Protein AF-A0A4R9WS17-F1 (afdb_monomer_lite)

Foldseek 3Di:
DCCVPPVVVPDDDDWAPQPPDPPGLAPPAADPVSCVVCVVPPPPDDVCSNGNNDGPDPDPVPDPVVVVVVVVVVVQVVQCWDADPNFIAHNVGHTDD

pLDDT: mean 80.36, std 13.78, range [51.44, 96.62]

Sequence (97 aa):
GANKNLFGGKFDRTMSFWQNSELSALGHPADDREKALLAPYPGRVPLEVMDGTWRPPVTDGSGQDRKVLRAAFELLKGAGYRVEDGRMLDPQGNPFG

Radius of gyration: 22.19 Å; chains: 1; bounding box: 46×39×50 Å

Secondary structure (DSSP, 8-state):
-HHHHHSTT--PPP--TTTTSTT--TT----HHHHHHHTTSTTSS-HHHHTT---------SSHHHHHHHHHHHHHHHTT-EEETTEEE-TTS-B--

Structure (mmCIF, N/CA/C/O backbone):
data_AF-A0A4R9WS17-F1
#
_entry.id   AF-A0A4R9WS17-F1
#
loop_
_atom_site.group_PDB
_atom_site.id
_atom_site.type_symbol
_atom_site.label_atom_id
_atom_site.label_alt_id
_atom_site.label_comp_id
_atom_site.label_asym_id
_atom_site.label_entity_id
_atom_site.label_seq_id
_atom_site.pdbx_PDB_ins_code
_atom_site.Cartn_x
_atom_site.Cartn_y
_atom_site.Cartn_z
_atom_site.occupancy
_atom_site.B_iso_or_equiv
_atom_site.auth_seq_id
_atom_site.auth_comp_id
_atom_site.auth_asym_id
_atom_site.auth_atom_id
_atom_site.pdbx_PDB_model_num
ATOM 1 N N . GLY A 1 1 ? -7.309 10.538 3.833 1.00 58.38 1 GLY A N 1
ATOM 2 C CA . GLY A 1 1 ? -6.358 9.439 4.098 1.00 58.38 1 GLY A CA 1
ATOM 3 C C . GLY A 1 1 ? -5.479 9.814 5.274 1.00 58.38 1 GLY A C 1
ATOM 4 O O . GLY A 1 1 ? -5.280 11.007 5.487 1.00 58.38 1 GLY A O 1
ATOM 5 N N . ALA A 1 2 ? -4.964 8.835 6.025 1.00 60.25 2 ALA A N 1
ATOM 6 C CA . ALA A 1 2 ? -4.167 9.062 7.241 1.00 60.25 2 ALA A CA 1
ATOM 7 C C . ALA A 1 2 ? -3.014 10.068 7.041 1.00 60.25 2 ALA A C 1
ATOM 9 O O . ALA A 1 2 ? -2.857 10.970 7.854 1.00 60.25 2 ALA A O 1
ATOM 10 N N . ASN A 1 3 ? -2.301 10.012 5.907 1.00 52.75 3 ASN A N 1
ATOM 11 C CA . ASN A 1 3 ? -1.256 10.988 5.567 1.00 52.75 3 ASN A CA 1
ATOM 12 C C . ASN A 1 3 ? -1.759 12.447 5.559 1.00 52.75 3 ASN A C 1
ATOM 14 O O . ASN A 1 3 ? -1.165 13.321 6.185 1.00 52.75 3 ASN A O 1
ATOM 18 N N . LYS A 1 4 ? -2.901 12.714 4.912 1.00 56.84 4 LYS A N 1
ATOM 19 C CA . LYS A 1 4 ? -3.481 14.065 4.833 1.00 56.84 4 LYS A CA 1
ATOM 20 C C . LYS A 1 4 ? -4.027 14.550 6.182 1.00 56.84 4 LYS A C 1
ATOM 22 O O . LYS A 1 4 ? -3.889 15.723 6.497 1.00 56.84 4 LYS A O 1
ATOM 27 N N . ASN A 1 5 ? -4.636 13.654 6.961 1.00 52.81 5 ASN A N 1
ATOM 28 C CA . ASN A 1 5 ? -5.367 14.022 8.179 1.00 52.81 5 ASN A CA 1
ATOM 29 C C . ASN A 1 5 ? -4.492 14.052 9.442 1.00 52.81 5 ASN A C 1
ATOM 31 O O . ASN A 1 5 ? -4.802 14.804 10.356 1.00 52.81 5 ASN A O 1
ATOM 35 N N . LEU A 1 6 ? -3.429 13.243 9.504 1.00 61.22 6 LEU A N 1
ATOM 36 C CA . LEU A 1 6 ? -2.581 13.098 10.697 1.00 61.22 6 LEU A CA 1
ATOM 37 C C . LEU A 1 6 ? -1.159 13.628 10.490 1.00 61.22 6 LEU A C 1
ATOM 39 O O . LEU A 1 6 ? -0.518 14.045 11.447 1.00 61.22 6 LEU A O 1
ATOM 43 N N . PHE A 1 7 ? -0.669 13.640 9.248 1.00 57.22 7 PHE A N 1
ATOM 44 C CA . PHE A 1 7 ? 0.738 13.921 8.953 1.00 57.22 7 PHE A CA 1
ATOM 45 C C . PHE A 1 7 ? 0.948 15.117 8.009 1.00 57.22 7 PHE A C 1
ATOM 47 O O . PHE A 1 7 ? 2.041 15.324 7.479 1.00 57.22 7 PHE A O 1
ATOM 54 N N . GLY A 1 8 ? -0.100 15.915 7.777 1.00 59.50 8 GLY A N 1
ATOM 55 C CA . GLY A 1 8 ? -0.032 17.127 6.955 1.00 59.50 8 GLY A CA 1
ATOM 56 C C . GLY A 1 8 ? 0.326 16.876 5.487 1.00 59.50 8 GLY A C 1
ATOM 57 O O . GLY A 1 8 ? 0.831 17.778 4.826 1.00 59.50 8 GLY A O 1
ATOM 58 N N . GLY A 1 9 ? 0.108 15.657 4.982 1.00 59.06 9 GLY A N 1
ATOM 59 C CA . GLY A 1 9 ? 0.416 15.282 3.601 1.00 59.06 9 GLY A CA 1
ATOM 60 C C . GLY A 1 9 ? 1.907 15.115 3.296 1.00 59.06 9 GLY A C 1
ATOM 61 O O . GLY A 1 9 ? 2.260 15.034 2.127 1.00 59.06 9 GLY A O 1
ATOM 62 N N . LYS A 1 10 ? 2.780 15.075 4.312 1.00 54.69 10 LYS A N 1
ATOM 63 C CA . LYS A 1 10 ? 4.242 15.103 4.129 1.00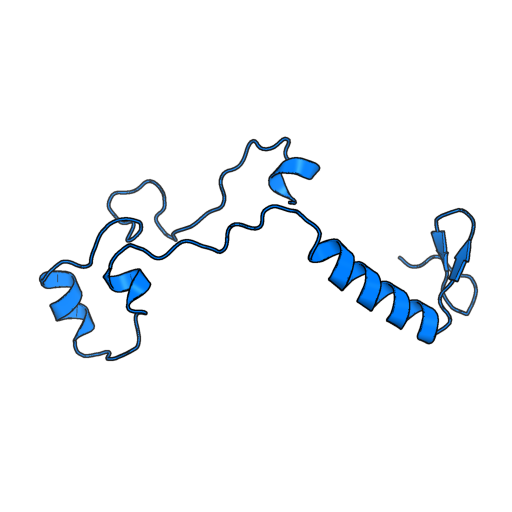 54.69 10 LYS A CA 1
ATOM 64 C C . LYS A 1 10 ? 4.893 13.747 3.841 1.00 54.69 10 LYS A C 1
ATOM 66 O O . LYS A 1 10 ? 6.094 13.716 3.602 1.00 54.69 10 LYS A O 1
ATOM 71 N N . PHE A 1 11 ? 4.147 12.644 3.891 1.00 61.59 11 PHE A N 1
ATOM 72 C CA . PHE A 1 11 ? 4.699 11.307 3.660 1.00 61.59 11 PHE A CA 1
ATOM 73 C C . PHE A 1 11 ? 4.211 10.709 2.346 1.00 61.59 11 PHE A C 1
ATOM 75 O O . PHE A 1 11 ? 3.012 10.672 2.084 1.00 61.59 11 PHE A O 1
ATOM 82 N N . ASP A 1 12 ? 5.120 10.145 1.563 1.00 63.72 12 ASP A N 1
ATOM 83 C CA . ASP A 1 12 ? 4.743 9.305 0.433 1.00 63.72 12 ASP A CA 1
ATOM 84 C C . ASP A 1 12 ? 4.461 7.877 0.900 1.00 63.72 12 ASP A C 1
ATOM 86 O O . ASP A 1 12 ? 5.101 7.351 1.814 1.00 63.72 12 ASP A O 1
ATOM 90 N N . ARG A 1 13 ? 3.466 7.227 0.285 1.00 70.44 13 ARG A N 1
ATOM 91 C CA . ARG A 1 13 ? 3.149 5.830 0.596 1.00 70.44 13 ARG A CA 1
ATOM 92 C C . ARG A 1 13 ? 4.293 4.942 0.114 1.00 70.44 13 ARG A C 1
ATOM 94 O O . ARG A 1 13 ? 4.648 5.002 -1.059 1.00 70.44 13 ARG A O 1
ATOM 101 N N . THR A 1 14 ? 4.805 4.077 0.989 1.00 73.88 14 THR A N 1
ATOM 102 C CA . THR A 1 14 ? 5.789 3.068 0.593 1.00 73.88 14 THR A CA 1
ATOM 103 C C . THR A 1 14 ? 5.169 2.070 -0.389 1.00 73.88 14 THR A C 1
ATOM 105 O O . THR A 1 14 ? 4.095 1.521 -0.137 1.00 73.88 14 THR A O 1
ATOM 108 N N . MET A 1 15 ? 5.836 1.856 -1.517 1.00 78.81 15 MET A N 1
ATOM 109 C CA . MET A 1 15 ? 5.401 1.034 -2.643 1.00 78.81 15 MET A CA 1
ATOM 110 C C . MET A 1 15 ? 6.389 -0.112 -2.929 1.00 78.81 15 MET A C 1
ATOM 112 O O . MET A 1 15 ? 6.095 -0.987 -3.725 1.00 78.81 15 MET A O 1
ATOM 116 N N . SER A 1 16 ? 7.575 -0.136 -2.318 1.00 78.94 16 SER A N 1
ATOM 117 C CA . SER A 1 16 ? 8.563 -1.208 -2.511 1.00 78.94 16 SER A CA 1
ATOM 118 C C . SER A 1 16 ? 9.338 -1.453 -1.230 1.00 78.94 16 SER A C 1
ATOM 120 O O . SER A 1 16 ? 9.571 -0.523 -0.459 1.00 78.94 16 SER A O 1
ATOM 122 N N . PHE A 1 17 ? 9.772 -2.697 -1.032 1.00 80.56 17 PHE A N 1
ATOM 123 C CA . PHE A 1 17 ? 10.709 -3.051 0.034 1.00 80.56 17 PHE A CA 1
ATOM 124 C C . PHE A 1 17 ? 12.057 -2.327 -0.114 1.00 80.56 17 PHE A C 1
ATOM 126 O O . PHE A 1 17 ? 12.692 -2.024 0.889 1.00 80.56 17 PHE A O 1
ATOM 133 N N . TRP A 1 18 ? 12.452 -1.995 -1.348 1.00 81.31 18 TRP A N 1
ATOM 134 C CA . TRP A 1 18 ? 13.691 -1.286 -1.685 1.00 81.31 18 TRP A CA 1
ATOM 135 C C . TRP A 1 18 ? 13.418 0.077 -2.331 1.00 81.31 18 TRP A C 1
ATOM 137 O O . TRP A 1 18 ? 14.116 0.495 -3.251 1.00 81.31 18 TRP A O 1
ATOM 147 N N . GLN A 1 19 ? 12.356 0.766 -1.911 1.00 80.75 19 GLN A N 1
ATOM 148 C CA . GLN A 1 19 ? 11.983 2.051 -2.504 1.00 80.75 19 GLN A CA 1
ATOM 149 C C . GLN A 1 19 ? 13.130 3.076 -2.451 1.00 80.75 19 GLN A C 1
ATOM 151 O O . GLN A 1 19 ? 13.836 3.174 -1.450 1.00 80.75 19 GLN A O 1
ATOM 156 N N . ASN A 1 20 ? 13.263 3.868 -3.522 1.00 78.50 20 ASN A N 1
ATOM 157 C CA . ASN A 1 20 ? 14.319 4.873 -3.729 1.00 78.50 20 ASN A CA 1
ATOM 158 C C . ASN A 1 20 ? 15.739 4.285 -3.848 1.00 78.50 20 ASN A C 1
ATOM 160 O O . ASN A 1 20 ? 16.721 4.976 -3.589 1.00 78.50 20 ASN A O 1
ATOM 164 N N . SER A 1 21 ? 15.847 3.020 -4.249 1.00 83.12 21 SER A N 1
ATOM 165 C CA . SER A 1 21 ? 17.102 2.347 -4.579 1.00 83.12 21 SER A CA 1
ATOM 166 C C . SER A 1 21 ? 17.019 1.736 -5.978 1.00 83.12 21 SER A C 1
ATOM 168 O O . SER A 1 21 ? 15.929 1.414 -6.453 1.00 83.12 21 SER A O 1
ATOM 170 N N . GLU A 1 22 ? 18.177 1.509 -6.598 1.00 80.62 22 GLU A N 1
ATOM 171 C CA . GLU A 1 22 ? 18.327 0.712 -7.825 1.00 80.62 22 GLU A CA 1
ATOM 172 C C . GLU A 1 22 ? 17.813 -0.730 -7.672 1.00 80.62 22 GLU A C 1
ATOM 174 O O . GLU A 1 22 ? 17.529 -1.394 -8.659 1.00 80.62 22 GLU A O 1
ATOM 179 N N . LEU A 1 23 ? 17.642 -1.212 -6.436 1.00 84.31 23 LEU A N 1
ATOM 180 C CA . LEU A 1 23 ? 17.087 -2.535 -6.130 1.00 84.31 23 LEU A CA 1
ATOM 181 C C . LEU A 1 23 ? 15.547 -2.590 -6.195 1.00 84.31 23 LEU A C 1
ATOM 183 O O . LEU A 1 23 ? 14.942 -3.619 -5.892 1.00 84.31 23 LEU A O 1
ATOM 187 N N . SER A 1 24 ? 14.882 -1.478 -6.516 1.00 86.31 24 SER A N 1
ATOM 188 C CA . SER A 1 24 ? 13.425 -1.414 -6.585 1.00 86.31 24 SER A CA 1
ATOM 189 C C . SER A 1 24 ? 12.889 -1.993 -7.895 1.00 86.31 24 SER A C 1
ATOM 191 O O . SER A 1 24 ? 13.217 -1.502 -8.966 1.00 86.31 24 SER A O 1
ATOM 193 N N . ALA A 1 25 ? 11.933 -2.920 -7.811 1.00 84.94 25 ALA A N 1
ATOM 194 C CA . ALA A 1 25 ? 11.178 -3.395 -8.980 1.00 84.94 25 ALA A CA 1
ATOM 195 C C . ALA A 1 25 ? 10.144 -2.371 -9.511 1.00 84.94 25 ALA A C 1
ATOM 197 O O . ALA A 1 25 ? 9.538 -2.553 -10.564 1.00 84.94 25 ALA A O 1
ATOM 198 N N . LEU A 1 26 ? 9.876 -1.285 -8.776 1.00 85.81 26 LEU A N 1
ATOM 199 C CA . LEU A 1 26 ? 8.867 -0.302 -9.187 1.00 85.81 26 LEU A CA 1
ATOM 200 C C . LEU A 1 26 ? 9.281 0.442 -10.449 1.00 85.81 26 LEU A C 1
ATOM 202 O O . LEU A 1 26 ? 10.282 1.147 -10.442 1.00 85.81 26 LEU A O 1
ATOM 206 N N . GLY A 1 27 ? 8.439 0.388 -11.480 1.00 86.75 27 GLY A N 1
ATOM 207 C CA . GLY A 1 27 ? 8.691 1.095 -12.736 1.00 86.75 27 GLY A CA 1
ATOM 208 C C . GLY A 1 27 ? 9.757 0.443 -13.612 1.00 86.75 27 GLY A C 1
ATOM 209 O O . GLY A 1 27 ? 10.074 0.999 -14.660 1.00 86.75 27 GLY A O 1
ATOM 210 N N . HIS A 1 28 ? 10.265 -0.724 -13.216 1.00 90.19 28 HIS A N 1
ATOM 211 C CA . HIS A 1 28 ? 11.270 -1.477 -13.948 1.00 90.19 28 HIS A CA 1
ATOM 212 C C . HIS A 1 28 ? 10.678 -2.830 -14.353 1.00 90.19 28 HIS A C 1
ATOM 214 O O . HIS A 1 28 ? 10.378 -3.643 -13.480 1.00 90.19 28 HIS A O 1
ATOM 220 N N . PRO A 1 29 ? 10.455 -3.071 -15.657 1.00 93.62 29 PRO A N 1
ATOM 221 C CA . PRO A 1 29 ? 10.112 -4.399 -16.139 1.00 93.62 29 PRO A CA 1
ATOM 222 C C . PRO A 1 29 ? 11.247 -5.377 -15.843 1.00 93.62 29 PRO A C 1
ATOM 224 O O . PRO A 1 29 ? 12.415 -5.017 -15.988 1.00 93.62 29 PRO A O 1
ATOM 227 N N . ALA A 1 30 ? 10.891 -6.611 -15.493 1.00 92.56 30 ALA A N 1
ATOM 228 C CA . ALA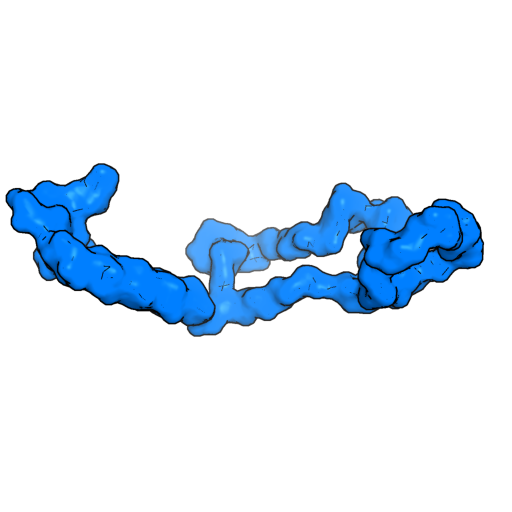 A 1 30 ? 11.852 -7.665 -15.217 1.00 92.56 30 ALA A CA 1
ATOM 229 C C . ALA A 1 30 ? 12.741 -7.917 -16.443 1.00 92.56 30 ALA A C 1
ATOM 231 O O . ALA A 1 30 ? 12.246 -8.150 -17.559 1.00 92.56 30 ALA A O 1
ATOM 232 N N . ASP A 1 31 ? 14.051 -7.898 -16.231 1.00 94.25 31 ASP A N 1
ATOM 233 C CA . ASP A 1 31 ? 15.021 -8.188 -17.276 1.00 94.25 31 ASP A CA 1
ATOM 234 C C . ASP A 1 31 ? 15.117 -9.700 -17.569 1.00 94.25 31 ASP A C 1
ATOM 236 O O . ASP A 1 31 ? 14.462 -10.546 -16.947 1.00 94.25 31 ASP A O 1
ATOM 240 N N . ASP A 1 32 ? 15.917 -10.070 -18.568 1.00 94.62 32 ASP A N 1
ATOM 241 C CA . ASP A 1 32 ? 16.056 -11.472 -18.973 1.00 94.62 32 ASP A CA 1
ATOM 242 C C . ASP A 1 32 ? 16.709 -12.344 -17.889 1.00 94.62 32 ASP A C 1
ATOM 244 O O . ASP A 1 32 ? 16.411 -13.538 -17.784 1.00 94.62 32 ASP A O 1
ATOM 248 N N . ARG A 1 33 ? 17.557 -11.758 -17.036 1.00 94.69 33 ARG A N 1
ATOM 249 C CA . ARG A 1 33 ? 18.195 -12.455 -15.917 1.00 94.69 33 ARG A CA 1
ATOM 250 C C . ARG A 1 33 ? 17.189 -12.713 -14.800 1.00 94.69 33 ARG A C 1
ATOM 252 O O . ARG A 1 33 ? 17.148 -13.822 -14.270 1.00 94.69 33 ARG A O 1
ATOM 259 N N . GLU A 1 34 ? 16.368 -11.730 -14.458 1.00 93.50 34 GLU A N 1
ATOM 260 C CA . GLU A 1 34 ? 15.290 -11.854 -13.480 1.00 93.50 34 GLU A CA 1
ATOM 261 C C . GLU A 1 34 ? 14.252 -12.882 -13.937 1.00 93.50 34 GLU A C 1
ATOM 263 O O . GLU A 1 34 ? 13.877 -13.767 -13.166 1.00 93.50 34 GLU A O 1
ATOM 268 N N . LYS A 1 35 ? 13.862 -12.860 -15.218 1.00 93.38 35 LYS A N 1
ATOM 269 C CA . LYS A 1 35 ? 12.984 -13.884 -15.809 1.00 93.38 35 LYS A CA 1
ATOM 270 C C . LYS A 1 35 ? 13.589 -15.282 -15.710 1.00 93.38 35 LYS A C 1
ATOM 272 O O . LYS A 1 35 ? 12.885 -16.218 -15.332 1.00 93.38 35 LYS A O 1
ATOM 277 N N . ALA A 1 36 ? 14.881 -15.434 -16.004 1.00 95.31 36 ALA A N 1
ATOM 278 C CA . ALA A 1 36 ? 15.569 -16.719 -15.890 1.00 95.31 36 ALA A CA 1
ATOM 279 C C . ALA A 1 36 ? 15.608 -17.228 -14.438 1.00 95.31 36 ALA A C 1
ATOM 281 O O . ALA A 1 36 ? 15.374 -18.412 -14.197 1.00 95.31 36 ALA A O 1
ATOM 282 N N . LEU A 1 37 ? 15.842 -16.340 -13.465 1.00 95.12 37 LEU A N 1
ATOM 283 C CA . LEU A 1 37 ? 15.808 -16.679 -12.037 1.00 95.12 37 LEU A CA 1
ATOM 284 C C . LEU A 1 37 ? 14.407 -17.092 -11.561 1.00 95.12 37 LEU A C 1
ATOM 286 O O . LEU A 1 37 ? 14.283 -17.953 -10.689 1.00 95.12 37 LEU A O 1
ATOM 290 N N . LEU A 1 38 ? 13.359 -16.491 -12.127 1.00 94.50 38 LEU A N 1
ATOM 291 C CA . LEU A 1 38 ? 11.967 -16.726 -11.739 1.00 94.50 38 LEU A CA 1
ATOM 292 C C . LEU A 1 38 ? 11.293 -17.879 -12.498 1.00 94.50 38 LEU A C 1
ATOM 294 O O . LEU A 1 38 ? 10.263 -18.373 -12.042 1.00 94.50 38 LEU A O 1
ATOM 298 N N . ALA A 1 39 ? 11.870 -18.351 -13.607 1.00 94.00 39 ALA A N 1
ATOM 299 C CA . ALA A 1 39 ? 11.321 -19.433 -14.428 1.00 94.00 39 ALA A CA 1
ATOM 300 C C . ALA A 1 39 ? 10.950 -20.721 -13.651 1.00 94.00 39 ALA A C 1
ATOM 302 O O . ALA A 1 39 ? 9.914 -21.311 -13.967 1.00 94.00 39 ALA A O 1
ATOM 303 N N . PRO A 1 40 ? 11.695 -21.155 -12.610 1.00 96.62 40 PRO A N 1
ATOM 304 C CA . PRO A 1 40 ? 11.315 -22.317 -11.798 1.00 96.62 40 PRO A CA 1
ATOM 305 C C . PRO A 1 40 ? 10.072 -22.111 -10.911 1.00 96.62 40 PRO A C 1
ATOM 307 O O . PRO A 1 40 ? 9.592 -23.065 -10.300 1.00 96.62 40 PRO A O 1
ATOM 310 N N . TYR A 1 41 ? 9.554 -20.884 -10.809 1.00 92.75 41 TYR A N 1
ATOM 311 C CA . TYR A 1 41 ? 8.516 -20.471 -9.862 1.00 92.75 41 TYR A CA 1
ATOM 312 C C . TYR A 1 41 ? 7.294 -19.857 -10.572 1.00 92.75 41 TYR A C 1
ATOM 314 O O . TYR A 1 41 ? 6.948 -18.693 -10.332 1.00 92.75 41 TYR A O 1
ATOM 322 N N . PRO A 1 42 ? 6.604 -20.611 -11.445 1.00 89.19 42 PRO A N 1
ATOM 323 C CA . PRO A 1 42 ? 5.510 -20.073 -12.244 1.00 89.19 42 PRO A CA 1
ATOM 324 C C . PRO A 1 42 ? 4.382 -19.522 -11.360 1.00 89.19 42 PRO A C 1
ATOM 326 O O . PRO A 1 42 ? 3.982 -20.134 -10.370 1.00 89.19 42 PRO A O 1
ATOM 329 N N . GLY A 1 43 ? 3.877 -18.338 -11.713 1.00 88.00 43 GLY A N 1
ATOM 330 C CA . GLY A 1 43 ? 2.761 -17.689 -11.016 1.00 88.00 43 GLY A CA 1
ATOM 331 C C . GLY A 1 43 ? 3.086 -17.128 -9.625 1.00 88.00 43 GLY A C 1
ATOM 332 O O . GLY A 1 43 ? 2.181 -16.654 -8.943 1.00 88.00 43 GLY A O 1
ATOM 333 N N . ARG A 1 44 ? 4.351 -17.162 -9.179 1.00 91.69 44 ARG A N 1
ATOM 334 C CA . ARG A 1 44 ? 4.750 -16.612 -7.868 1.00 91.69 44 ARG A CA 1
ATOM 335 C C . ARG A 1 44 ? 4.910 -15.096 -7.874 1.00 91.69 44 ARG A C 1
ATOM 337 O O . ARG A 1 44 ? 4.770 -14.482 -6.819 1.00 91.69 44 ARG A O 1
ATOM 344 N N . VAL A 1 45 ? 5.165 -14.509 -9.041 1.00 91.44 45 VAL A N 1
ATOM 345 C CA . VAL A 1 45 ? 5.236 -13.060 -9.233 1.00 91.44 45 VAL A CA 1
ATOM 346 C C . VAL A 1 45 ? 4.075 -12.632 -10.137 1.00 91.44 45 VAL A C 1
ATOM 348 O O . VAL A 1 45 ? 3.947 -13.173 -11.238 1.00 91.44 45 VAL A O 1
ATOM 351 N N . PRO A 1 46 ? 3.203 -11.709 -9.691 1.00 92.38 46 PRO A N 1
ATOM 352 C CA . PRO A 1 46 ? 2.133 -11.170 -10.527 1.00 92.38 46 PRO A CA 1
ATOM 353 C C . PRO A 1 46 ? 2.677 -10.516 -11.801 1.00 92.38 46 PRO A C 1
ATOM 355 O O . PRO A 1 46 ? 3.730 -9.881 -11.767 1.00 92.38 46 PRO A O 1
ATOM 358 N N . LEU A 1 47 ? 1.931 -10.603 -12.906 1.00 91.81 47 LEU A N 1
ATOM 359 C CA . LEU A 1 47 ? 2.338 -10.013 -14.191 1.00 91.81 47 LEU A CA 1
ATOM 360 C C . LEU A 1 47 ? 2.588 -8.505 -14.085 1.00 91.81 47 LEU A C 1
ATOM 362 O O . LEU A 1 47 ? 3.614 -8.022 -14.528 1.00 91.81 47 LEU A O 1
ATOM 366 N N . GLU A 1 48 ? 1.725 -7.776 -13.383 1.00 89.81 48 GLU A N 1
ATOM 367 C CA . GLU A 1 48 ? 1.901 -6.338 -13.142 1.00 89.81 48 GLU A CA 1
ATOM 368 C C . GLU A 1 48 ? 3.189 -5.986 -12.374 1.00 89.81 48 GLU A C 1
ATOM 370 O O . GLU A 1 48 ? 3.709 -4.880 -12.510 1.00 89.81 48 GLU A O 1
ATOM 375 N N . VAL A 1 49 ? 3.723 -6.910 -11.567 1.00 91.06 49 VAL A N 1
ATOM 376 C CA . VAL A 1 49 ? 5.027 -6.740 -10.910 1.00 91.06 49 VAL A CA 1
ATOM 377 C C . VAL A 1 49 ? 6.151 -7.058 -11.896 1.00 91.06 49 VAL A C 1
ATOM 379 O O . VAL A 1 49 ? 7.107 -6.295 -11.965 1.00 91.06 49 VAL A O 1
ATOM 382 N N . MET A 1 50 ? 6.010 -8.121 -12.699 1.00 92.19 50 MET A N 1
ATOM 383 C CA . MET A 1 50 ? 6.950 -8.454 -13.782 1.00 92.19 50 MET A CA 1
ATOM 384 C C . MET A 1 50 ? 7.061 -7.335 -14.826 1.00 92.19 50 MET A C 1
ATOM 386 O O . MET A 1 50 ? 8.135 -7.115 -15.373 1.00 92.19 50 MET A O 1
ATOM 390 N N . ASP A 1 51 ? 5.976 -6.606 -15.076 1.00 91.50 51 ASP A N 1
ATOM 391 C CA . ASP A 1 51 ? 5.918 -5.495 -16.028 1.00 91.50 51 ASP A CA 1
ATOM 392 C C . ASP A 1 51 ? 6.352 -4.154 -15.398 1.00 91.50 51 ASP A C 1
ATOM 394 O O . ASP A 1 51 ? 6.392 -3.124 -16.072 1.00 91.50 51 ASP A O 1
ATOM 398 N N . GLY A 1 52 ? 6.649 -4.126 -14.092 1.00 90.00 52 GLY A N 1
ATOM 399 C CA . GLY A 1 52 ? 6.997 -2.908 -13.349 1.00 90.00 52 GLY A CA 1
ATOM 400 C C . GLY A 1 52 ? 5.834 -1.914 -13.177 1.00 90.00 52 GLY A C 1
ATOM 401 O O . GLY A 1 52 ? 6.023 -0.801 -12.664 1.00 90.00 52 GLY A O 1
ATOM 402 N N . THR A 1 53 ? 4.618 -2.282 -13.588 1.00 91.06 53 THR A N 1
ATOM 403 C CA . THR A 1 53 ? 3.426 -1.419 -13.589 1.00 91.06 53 THR A CA 1
ATOM 404 C C . THR A 1 53 ? 2.672 -1.429 -12.270 1.00 91.06 53 THR A C 1
ATOM 406 O O . THR A 1 53 ? 1.854 -0.540 -12.035 1.00 91.06 53 THR A O 1
ATOM 409 N N . TRP A 1 54 ? 2.940 -2.402 -11.399 1.00 88.12 54 TRP A N 1
ATOM 410 C CA . TRP A 1 54 ? 2.283 -2.509 -10.105 1.00 88.12 54 TRP A CA 1
ATOM 411 C C . TRP A 1 54 ? 2.444 -1.219 -9.303 1.00 88.12 54 TRP A C 1
ATOM 413 O O . TRP A 1 54 ? 3.542 -0.670 -9.161 1.00 88.12 54 TRP A O 1
ATOM 423 N N . ARG A 1 55 ? 1.337 -0.730 -8.751 1.00 82.75 55 ARG A N 1
ATOM 424 C CA . ARG A 1 55 ? 1.310 0.372 -7.790 1.00 82.75 55 ARG A CA 1
ATOM 425 C C . ARG A 1 55 ? 0.356 -0.018 -6.665 1.00 82.75 55 ARG A C 1
ATOM 427 O O . ARG A 1 55 ? -0.674 -0.635 -6.941 1.00 82.75 55 ARG A O 1
ATOM 434 N N . PRO A 1 56 ? 0.643 0.348 -5.404 1.00 75.12 56 PRO A N 1
ATOM 435 C CA . PRO A 1 56 ? -0.327 0.139 -4.347 1.00 75.12 56 PRO A CA 1
ATOM 436 C C . PRO A 1 56 ? -1.587 0.955 -4.656 1.00 75.12 56 PRO A C 1
ATOM 438 O O . PRO A 1 56 ? -1.486 2.039 -5.240 1.00 75.12 56 PRO A O 1
ATOM 441 N N . PRO A 1 57 ? -2.771 0.484 -4.233 1.00 67.38 57 PRO A N 1
ATOM 442 C CA . PRO A 1 57 ? -4.005 1.218 -4.452 1.00 67.38 57 PRO A CA 1
ATOM 443 C C . PRO A 1 57 ? -3.882 2.625 -3.863 1.00 67.38 57 PRO A C 1
ATOM 445 O O . PRO A 1 57 ? -3.628 2.807 -2.665 1.00 67.38 57 PRO A O 1
ATOM 448 N N . VAL A 1 58 ? -4.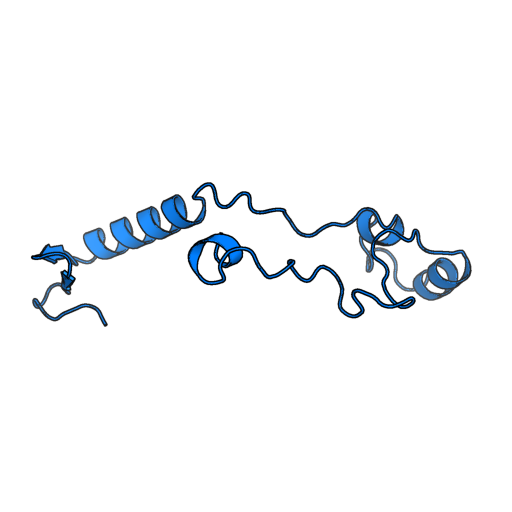057 3.629 -4.723 1.00 62.03 58 VAL A N 1
ATOM 449 C CA . V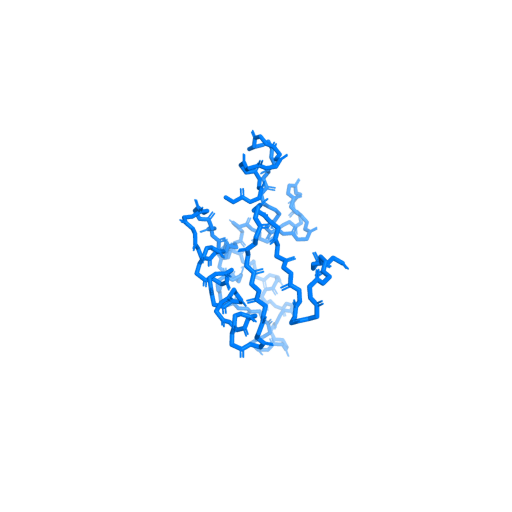AL A 1 58 ? -4.155 5.022 -4.297 1.00 62.03 58 VAL A CA 1
ATOM 450 C C . VAL A 1 58 ? -5.504 5.169 -3.615 1.00 62.03 58 VAL A C 1
ATOM 452 O O . VAL A 1 58 ? -6.552 5.190 -4.253 1.00 62.03 58 VAL A O 1
ATOM 455 N N . THR A 1 59 ? -5.483 5.242 -2.290 1.00 53.72 59 THR A N 1
ATOM 456 C CA . THR A 1 59 ? -6.677 5.624 -1.543 1.00 53.72 59 THR A CA 1
ATOM 457 C C . THR A 1 59 ? -6.777 7.145 -1.601 1.00 53.72 59 THR A C 1
ATOM 459 O O . THR A 1 59 ? -5.992 7.866 -0.989 1.00 53.72 59 THR A O 1
ATOM 462 N N . ASP A 1 60 ? -7.749 7.648 -2.356 1.00 52.94 60 ASP A N 1
ATOM 463 C CA . ASP A 1 60 ? -8.084 9.078 -2.458 1.00 52.94 60 ASP A CA 1
ATOM 464 C C . ASP A 1 60 ? -8.514 9.698 -1.110 1.00 52.94 60 ASP A C 1
ATOM 466 O O . ASP A 1 60 ? -8.672 10.912 -0.967 1.00 52.94 60 ASP A O 1
ATOM 470 N N . GLY A 1 61 ? -8.697 8.864 -0.082 1.00 52.59 61 GLY A N 1
ATOM 471 C CA . GLY A 1 61 ? -9.159 9.287 1.226 1.00 52.59 61 GLY A CA 1
ATOM 472 C C . GLY A 1 61 ? -10.627 9.708 1.248 1.00 52.59 61 GLY A C 1
ATOM 473 O O . GLY A 1 61 ? -11.013 10.395 2.192 1.00 52.59 61 GLY A O 1
ATOM 474 N N . SER A 1 62 ? -11.424 9.315 0.249 1.00 54.84 62 SER A N 1
ATOM 475 C CA . SER A 1 62 ? -12.818 9.740 0.043 1.00 54.84 62 SER A CA 1
ATOM 476 C C . SER A 1 62 ? -13.797 9.277 1.124 1.00 54.84 62 SER A C 1
ATOM 478 O O . SER A 1 62 ? -14.813 9.934 1.358 1.00 54.84 62 SER A O 1
ATOM 480 N N . GLY A 1 63 ? -13.496 8.194 1.847 1.00 51.44 63 GLY A N 1
ATOM 481 C CA . GLY A 1 63 ? -14.349 7.704 2.932 1.00 51.44 63 GLY A CA 1
ATOM 482 C C . GLY A 1 63 ? -14.808 6.254 2.812 1.00 51.44 63 GLY A C 1
ATOM 483 O O . GLY A 1 63 ? -15.883 5.936 3.319 1.00 51.44 63 GLY A O 1
ATOM 484 N N . GLN A 1 64 ? -14.006 5.355 2.229 1.00 55.41 64 GLN A N 1
ATOM 485 C CA . GLN A 1 64 ? -14.161 3.925 2.538 1.00 55.41 64 GLN A CA 1
ATOM 486 C C . GLN A 1 64 ? -14.096 3.687 4.052 1.00 55.41 64 GLN A C 1
ATOM 488 O O . GLN A 1 64 ? -14.966 3.007 4.588 1.00 55.41 64 GLN A O 1
ATOM 493 N N . ASP A 1 65 ? -13.187 4.376 4.749 1.00 59.41 65 ASP A N 1
ATOM 494 C CA . ASP A 1 65 ? -13.137 4.381 6.212 1.00 59.41 65 ASP A CA 1
ATOM 495 C C . ASP A 1 65 ? -14.473 4.833 6.813 1.00 59.41 65 ASP A C 1
ATOM 497 O O . ASP A 1 65 ? -14.951 4.220 7.753 1.00 59.41 65 ASP A O 1
ATOM 501 N N . ARG A 1 66 ? -15.161 5.828 6.231 1.00 64.81 66 ARG A N 1
ATOM 502 C CA . ARG A 1 66 ? -16.498 6.238 6.703 1.00 64.81 66 ARG A CA 1
ATOM 503 C C . ARG A 1 66 ? -17.552 5.150 6.509 1.00 64.81 66 ARG A C 1
ATOM 505 O O . ARG A 1 66 ? -18.424 5.026 7.359 1.00 64.81 66 ARG A O 1
ATOM 512 N N . LYS A 1 67 ? -17.490 4.360 5.432 1.00 71.19 67 LYS A N 1
ATOM 513 C CA . LYS A 1 67 ? -18.408 3.224 5.225 1.00 71.19 67 LYS A CA 1
ATOM 514 C C . LYS A 1 67 ? -18.135 2.094 6.219 1.00 71.19 67 LYS A C 1
ATOM 516 O O . LYS A 1 67 ? -19.081 1.583 6.808 1.00 71.19 67 LYS A O 1
ATOM 521 N N . VAL A 1 68 ? -16.866 1.752 6.442 1.00 71.50 68 VAL A N 1
ATOM 522 C CA . VAL A 1 68 ? -16.450 0.715 7.402 1.00 71.50 68 VAL A CA 1
ATOM 523 C C . VAL A 1 68 ? -16.754 1.142 8.839 1.00 71.50 68 VAL A C 1
ATOM 525 O O . VAL A 1 68 ? -17.365 0.384 9.584 1.00 71.50 68 VAL A O 1
ATOM 528 N N . LEU A 1 69 ? -16.424 2.381 9.208 1.00 75.88 69 LEU A N 1
ATOM 529 C CA . LEU A 1 69 ? -16.749 2.958 10.514 1.00 75.88 69 LEU A CA 1
ATOM 530 C C . LEU A 1 69 ? -18.260 3.029 10.733 1.00 75.88 69 LEU A C 1
ATOM 532 O O . LEU A 1 69 ? -18.726 2.732 11.825 1.00 75.88 69 LEU A O 1
ATOM 536 N N . ARG A 1 70 ? -19.040 3.368 9.698 1.00 80.94 70 ARG A N 1
ATOM 537 C CA . ARG A 1 70 ? -20.503 3.348 9.782 1.00 80.94 70 ARG A CA 1
ATOM 538 C C . ARG A 1 70 ? -21.031 1.933 9.997 1.00 80.94 70 ARG A C 1
ATOM 540 O O . ARG A 1 70 ? -21.881 1.752 10.855 1.00 80.94 70 ARG A O 1
ATOM 547 N N . ALA A 1 71 ? -20.517 0.937 9.279 1.00 82.25 71 ALA A N 1
ATOM 548 C CA . ALA A 1 71 ? -20.907 -0.456 9.490 1.00 82.25 71 ALA A CA 1
ATOM 549 C C . ALA A 1 71 ? -20.565 -0.939 10.913 1.00 82.25 71 ALA A C 1
ATOM 551 O O . ALA A 1 71 ? -21.415 -1.523 11.578 1.00 82.25 71 ALA A O 1
ATOM 552 N N . ALA A 1 72 ? -19.366 -0.629 11.414 1.00 82.44 72 ALA A N 1
ATOM 553 C CA . ALA A 1 72 ? -18.972 -0.932 12.790 1.00 82.44 72 ALA A CA 1
ATOM 554 C C . ALA A 1 72 ? -19.867 -0.220 13.821 1.00 82.44 72 ALA A C 1
ATOM 556 O O . ALA A 1 72 ? -20.279 -0.820 14.808 1.00 82.44 72 ALA A O 1
ATOM 557 N N . PHE A 1 73 ? -20.225 1.040 13.568 1.00 84.88 73 PHE A N 1
ATOM 558 C CA . PHE A 1 73 ? -21.122 1.813 14.423 1.00 84.88 73 PHE A CA 1
ATOM 559 C C . PHE A 1 73 ? -22.540 1.228 14.479 1.00 84.88 73 PHE A C 1
ATOM 561 O O . PHE A 1 73 ? -23.129 1.163 15.556 1.00 84.88 73 PHE A O 1
ATOM 568 N N . GLU A 1 74 ? -23.081 0.761 13.350 1.00 89.75 74 GLU A N 1
ATOM 569 C CA . GLU A 1 74 ? -24.385 0.085 13.326 1.00 89.75 74 GLU A CA 1
ATOM 570 C C . GLU A 1 74 ? -24.351 -1.262 14.068 1.00 89.75 74 GLU A C 1
ATOM 572 O O . GLU A 1 74 ? -25.301 -1.591 14.777 1.00 89.75 74 GLU A O 1
ATOM 577 N N . LEU A 1 75 ? -23.246 -2.013 13.986 1.00 90.75 75 LEU A N 1
ATOM 578 C CA . LEU A 1 75 ? -23.068 -3.240 14.775 1.00 90.75 75 LEU A CA 1
ATOM 579 C C . LEU A 1 75 ? -23.058 -2.952 16.281 1.00 90.75 75 LEU A C 1
ATOM 581 O O . LEU A 1 75 ? -23.736 -3.639 17.043 1.00 90.75 75 LEU A O 1
ATOM 585 N N . LEU A 1 76 ? -22.336 -1.913 16.708 1.00 89.75 76 LEU A N 1
ATOM 586 C CA . LEU A 1 76 ? -22.285 -1.504 18.113 1.00 89.75 76 LEU A CA 1
ATOM 587 C C . LEU A 1 76 ? -23.665 -1.049 18.605 1.00 89.75 76 LEU A C 1
ATOM 589 O O . LEU A 1 76 ? -24.112 -1.482 19.665 1.00 89.75 76 LEU A O 1
ATOM 593 N N . LYS A 1 77 ? -24.402 -0.269 17.809 1.00 88.88 77 LYS A N 1
ATOM 594 C CA . LYS A 1 77 ? -25.801 0.065 18.116 1.00 88.88 77 LYS A CA 1
ATOM 595 C C . LYS A 1 77 ? -26.682 -1.171 18.274 1.00 88.88 77 LYS A C 1
ATOM 597 O O . LYS A 1 77 ? -27.459 -1.241 19.221 1.00 88.88 77 LYS A O 1
ATOM 602 N N . GLY A 1 78 ? -26.546 -2.149 17.377 1.00 89.12 78 GLY A N 1
ATOM 603 C CA . GLY A 1 78 ? -27.271 -3.419 17.458 1.00 89.12 78 GLY A CA 1
ATOM 604 C C . GLY A 1 78 ? -26.968 -4.209 18.736 1.00 89.12 78 GLY A C 1
ATOM 605 O O . GLY A 1 78 ? -27.839 -4.908 19.244 1.00 89.12 78 GLY A O 1
ATOM 606 N N . ALA A 1 79 ? -25.767 -4.047 19.293 1.00 90.62 79 ALA A N 1
ATOM 607 C CA . ALA A 1 79 ? -25.360 -4.629 20.570 1.00 90.62 79 ALA A CA 1
ATOM 608 C C . ALA A 1 79 ? -25.775 -3.794 21.802 1.00 90.62 79 ALA A C 1
ATOM 610 O O . ALA A 1 79 ? -25.424 -4.152 22.924 1.00 90.62 79 ALA A O 1
ATOM 611 N N . GLY A 1 80 ? -26.522 -2.698 21.620 1.00 90.50 80 GLY A N 1
ATOM 612 C CA . GLY A 1 80 ? -27.023 -1.848 22.706 1.00 90.50 80 GLY A CA 1
ATOM 613 C C . GLY A 1 80 ? -26.101 -0.690 23.099 1.00 90.50 80 GLY A C 1
ATOM 614 O O . GLY A 1 80 ? -26.375 -0.013 24.091 1.00 90.50 80 GLY A O 1
ATOM 615 N N . TYR A 1 81 ? -25.037 -0.429 22.333 1.00 92.19 81 TYR A N 1
ATOM 616 C CA . TYR A 1 81 ? -24.214 0.764 22.529 1.00 92.19 81 TYR A CA 1
ATOM 617 C C . TYR A 1 81 ? -24.961 2.016 22.055 1.00 92.19 81 TYR A C 1
ATOM 619 O O . TYR A 1 81 ? -25.651 2.009 21.032 1.00 92.19 81 TYR A O 1
ATOM 627 N N . ARG A 1 82 ? -24.795 3.126 22.776 1.00 91.06 82 ARG A N 1
ATOM 628 C CA . ARG A 1 82 ? -25.463 4.409 22.489 1.00 91.06 82 ARG A CA 1
ATOM 629 C C . ARG A 1 82 ? -24.480 5.568 22.538 1.00 91.06 82 ARG A C 1
ATOM 631 O O . ARG A 1 82 ? -23.434 5.453 23.155 1.00 91.06 82 ARG A O 1
ATOM 638 N N . VAL A 1 83 ? -24.800 6.680 21.880 1.00 88.50 83 VAL A N 1
ATOM 639 C CA . VAL A 1 83 ? -23.993 7.907 21.964 1.00 88.50 83 VAL A CA 1
ATOM 640 C C . VAL A 1 83 ? -24.727 8.920 22.829 1.00 88.50 83 VAL A C 1
ATOM 642 O O . VAL A 1 83 ? -25.869 9.255 22.526 1.00 88.50 83 VAL A O 1
ATOM 645 N N . GLU A 1 84 ? -24.057 9.413 23.865 1.00 89.50 84 GLU A N 1
ATOM 646 C CA . GLU A 1 84 ? -24.553 10.428 24.798 1.00 89.50 84 GLU A CA 1
ATOM 647 C C . GLU A 1 84 ? -23.434 11.458 25.019 1.00 89.50 84 GLU A C 1
ATOM 649 O O . GLU A 1 84 ? -22.276 11.084 25.206 1.00 89.50 84 GLU A O 1
ATOM 654 N N . ASP A 1 85 ? -23.737 12.751 24.864 1.00 87.12 85 ASP A N 1
ATOM 655 C CA . ASP A 1 85 ? -22.765 13.860 24.944 1.00 87.12 85 ASP A CA 1
ATOM 656 C C . ASP A 1 85 ? -21.481 13.667 24.112 1.00 87.12 85 ASP A C 1
ATOM 658 O O . ASP A 1 85 ? -20.370 14.031 24.504 1.00 87.12 85 ASP A O 1
ATOM 662 N N . GLY A 1 86 ? -21.623 13.062 22.928 1.00 83.00 86 GLY A N 1
ATOM 663 C CA . GLY A 1 86 ? -20.506 12.797 22.019 1.00 83.00 86 GLY A CA 1
ATOM 664 C C . GLY A 1 86 ? -19.596 11.637 22.442 1.00 83.00 86 GLY A C 1
ATOM 665 O O . GLY A 1 86 ? -18.565 11.421 21.806 1.00 83.00 86 GLY A O 1
ATOM 666 N N . ARG A 1 87 ? -19.967 10.867 23.471 1.00 85.38 87 ARG A N 1
ATOM 667 C CA . ARG A 1 87 ? -19.263 9.656 23.914 1.00 85.38 87 ARG A CA 1
ATOM 668 C C . ARG A 1 87 ? -20.104 8.427 23.616 1.00 85.38 87 ARG A C 1
ATOM 670 O O . ARG A 1 87 ? -21.313 8.433 23.820 1.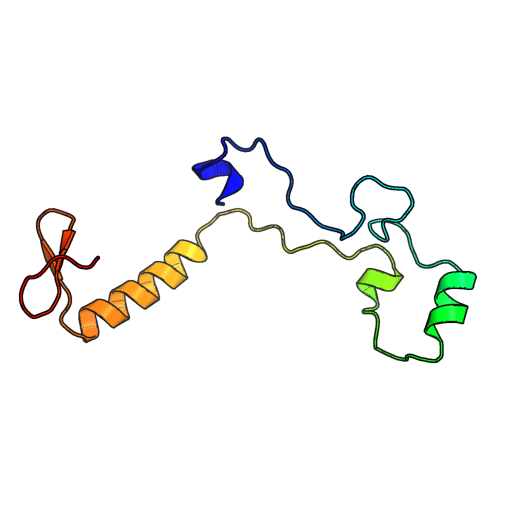00 85.38 87 ARG A O 1
ATOM 677 N N . MET A 1 88 ? -19.467 7.367 23.131 1.00 87.38 88 MET A N 1
ATOM 678 C CA . MET A 1 88 ? -20.133 6.075 23.021 1.00 87.38 88 MET A CA 1
ATOM 679 C C . MET A 1 88 ? -20.149 5.409 24.396 1.00 87.38 88 MET A C 1
ATOM 681 O O . MET A 1 88 ? -19.120 5.364 25.063 1.00 87.38 88 MET A O 1
ATOM 685 N N . LEU A 1 89 ? -21.311 4.914 24.800 1.00 93.25 89 LEU A N 1
ATOM 686 C CA . LEU A 1 89 ? -21.551 4.185 26.033 1.00 93.25 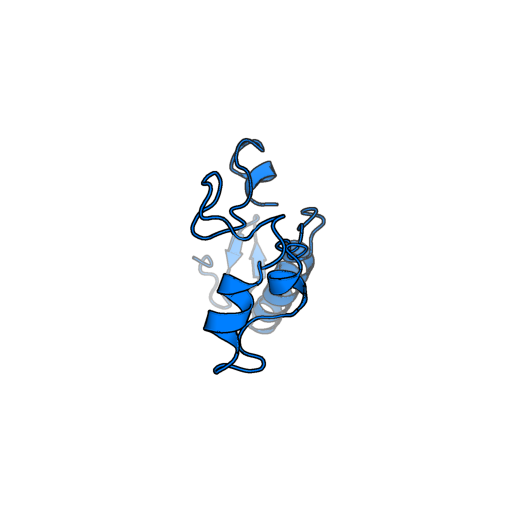89 LEU A CA 1
ATOM 687 C C . LEU A 1 89 ? -21.946 2.745 25.701 1.00 93.25 89 LEU A C 1
ATOM 689 O O . LEU A 1 89 ? -22.673 2.510 24.731 1.00 93.25 89 LEU A O 1
ATOM 693 N N . ASP A 1 90 ? -21.485 1.801 26.513 1.00 91.38 90 ASP A N 1
ATOM 694 C CA . ASP A 1 90 ? -21.953 0.417 26.508 1.00 91.38 90 ASP A CA 1
ATOM 695 C C . ASP A 1 90 ? -23.418 0.313 26.999 1.00 91.38 90 ASP A C 1
ATOM 697 O O . ASP A 1 90 ? -24.003 1.304 27.469 1.00 91.38 90 ASP A O 1
ATOM 701 N N . PRO A 1 91 ? -24.061 -0.866 26.895 1.00 91.31 91 PRO A N 1
ATOM 702 C CA . PRO A 1 91 ? -25.425 -1.049 27.389 1.00 91.31 91 PRO A CA 1
ATOM 703 C C . PRO A 1 91 ? -25.590 -0.693 28.876 1.00 91.31 91 PRO A C 1
ATOM 705 O O . PRO A 1 91 ? -26.650 -0.216 29.280 1.00 91.31 91 PRO A O 1
ATOM 708 N N . GLN A 1 92 ? -24.535 -0.857 29.674 1.00 90.94 92 GLN A N 1
ATOM 709 C CA . GLN A 1 92 ? -24.475 -0.579 31.108 1.00 90.94 92 GLN A CA 1
ATOM 710 C C . GLN A 1 92 ? -24.229 0.910 31.429 1.00 90.94 92 GLN A C 1
ATOM 712 O O . GLN A 1 92 ? -24.365 1.309 32.582 1.00 90.94 92 GLN A O 1
ATOM 717 N N . GLY A 1 93 ? -23.949 1.747 30.425 1.00 88.38 93 GLY A N 1
ATOM 718 C CA . GLY A 1 93 ? -23.690 3.179 30.573 1.00 88.38 93 GLY A CA 1
ATOM 719 C C . GLY A 1 93 ? -22.225 3.553 30.804 1.00 88.38 93 GLY A C 1
ATOM 720 O O . GLY A 1 93 ? -21.947 4.721 31.069 1.00 88.38 93 GLY A O 1
ATOM 721 N N . ASN A 1 94 ? -21.284 2.614 30.686 1.00 91.81 94 ASN A N 1
ATOM 722 C CA . ASN A 1 94 ? -19.860 2.921 30.793 1.00 91.81 94 ASN A CA 1
ATOM 723 C C . ASN A 1 94 ? -19.320 3.452 29.459 1.00 91.81 94 ASN A C 1
ATOM 725 O O . ASN A 1 94 ? -19.732 2.973 28.401 1.00 91.81 94 ASN A O 1
ATOM 729 N N . PRO A 1 95 ? -18.371 4.402 29.474 1.00 87.94 95 PRO A N 1
ATOM 730 C CA . PRO A 1 95 ? -17.701 4.852 28.260 1.00 87.94 95 PRO A CA 1
ATOM 731 C C . PRO A 1 95 ? -17.023 3.701 27.505 1.00 87.94 95 PRO A C 1
ATOM 733 O O . PRO A 1 95 ? -16.317 2.892 28.098 1.00 87.94 95 PRO A O 1
ATOM 736 N N . PHE A 1 96 ? -17.207 3.664 26.187 1.00 76.00 96 PHE A N 1
ATOM 737 C CA . PHE A 1 96 ? -16.493 2.776 25.276 1.00 76.00 96 PHE A CA 1
ATOM 738 C C . PHE A 1 96 ? -15.031 3.231 25.159 1.00 76.00 96 PHE A C 1
ATOM 740 O O . PHE A 1 96 ? -14.766 4.313 24.625 1.00 76.00 96 PHE A O 1
ATOM 747 N N . GLY A 1 97 ? -14.101 2.422 25.672 1.00 62.16 97 GLY A N 1
ATOM 748 C CA . GLY A 1 97 ? -12.664 2.704 25.713 1.00 62.16 97 GLY A CA 1
ATOM 749 C C . GLY A 1 97 ? -11.876 1.583 26.369 1.00 62.16 97 GLY A C 1
ATOM 750 O O . GLY A 1 97 ? -12.388 1.021 27.360 1.00 62.16 97 GLY A O 1
#